Protein AF-A0A529PVU1-F1 (afdb_monomer_lite)

Structure (mmCIF, N/CA/C/O backbone):
data_AF-A0A529PVU1-F1
#
_entry.id   AF-A0A529PVU1-F1
#
loop_
_atom_site.group_PDB
_atom_site.id
_atom_site.type_symbol
_atom_site.label_atom_id
_atom_site.label_alt_id
_atom_site.label_comp_id
_atom_site.label_asym_id
_atom_site.label_entity_id
_atom_site.label_seq_id
_atom_site.pdbx_PDB_ins_code
_atom_site.Cartn_x
_atom_site.Cartn_y
_atom_site.Cartn_z
_atom_site.occupancy
_atom_site.B_iso_or_equiv
_atom_site.auth_seq_id
_atom_site.auth_comp_id
_atom_site.auth_asym_id
_atom_site.auth_atom_id
_atom_site.pdbx_PDB_model_num
ATOM 1 N N . SER A 1 1 ? -9.506 6.874 -1.841 1.00 63.25 1 SER A N 1
ATOM 2 C CA . SER A 1 1 ? -10.586 7.326 -0.934 1.00 63.25 1 SER A CA 1
ATOM 3 C C . SER A 1 1 ? -11.659 6.276 -0.673 1.00 63.25 1 SER A C 1
ATOM 5 O O . SER A 1 1 ? -12.206 6.282 0.420 1.00 63.25 1 SER A O 1
ATOM 7 N N . ASN A 1 2 ? -11.933 5.352 -1.605 1.00 86.88 2 ASN A N 1
ATOM 8 C CA . ASN A 1 2 ? -12.976 4.322 -1.445 1.00 86.88 2 ASN A CA 1
ATOM 9 C C . ASN A 1 2 ? -12.795 3.475 -0.173 1.00 86.88 2 ASN A C 1
ATOM 11 O O . ASN A 1 2 ? -13.756 3.289 0.564 1.00 86.88 2 ASN A O 1
ATOM 15 N N . ALA A 1 3 ? -11.559 3.073 0.151 1.00 87.88 3 ALA A N 1
ATOM 16 C CA . ALA A 1 3 ? -11.243 2.358 1.392 1.00 87.88 3 ALA A CA 1
ATOM 17 C C . ALA A 1 3 ? -11.670 3.134 2.658 1.00 87.88 3 ALA A C 1
ATOM 19 O O . ALA A 1 3 ? -12.431 2.608 3.466 1.00 87.88 3 ALA A O 1
ATOM 20 N N . LEU A 1 4 ? -11.278 4.410 2.787 1.00 88.25 4 LEU A N 1
ATOM 21 C CA . LEU A 1 4 ? -11.678 5.254 3.924 1.00 88.25 4 LEU A CA 1
ATOM 22 C C . LEU A 1 4 ? -13.197 5.458 4.000 1.00 88.25 4 LEU A C 1
ATOM 24 O O . LEU A 1 4 ? -13.772 5.368 5.083 1.00 88.25 4 LEU A O 1
ATOM 28 N N . ASN A 1 5 ? -13.848 5.695 2.857 1.00 89.38 5 ASN A N 1
ATOM 29 C CA . ASN A 1 5 ? -15.304 5.861 2.785 1.00 89.38 5 ASN A CA 1
ATOM 30 C C . ASN A 1 5 ? -16.061 4.571 3.140 1.00 89.38 5 ASN A C 1
ATOM 32 O O . ASN A 1 5 ? -17.196 4.641 3.595 1.00 89.38 5 ASN A O 1
ATOM 36 N N . SER A 1 6 ? -15.420 3.413 2.970 1.00 91.19 6 SER A N 1
ATOM 37 C CA . SER A 1 6 ? -15.960 2.094 3.322 1.00 91.19 6 SER A CA 1
ATOM 38 C C . SER A 1 6 ? -15.622 1.677 4.758 1.00 91.19 6 SER A C 1
ATOM 40 O O . SER A 1 6 ? -15.878 0.544 5.146 1.00 91.19 6 SER A O 1
ATOM 42 N N . GLY A 1 7 ? -15.016 2.566 5.555 1.00 92.38 7 GLY A N 1
ATOM 43 C CA . GLY A 1 7 ? -14.650 2.287 6.944 1.00 92.38 7 GLY A CA 1
ATOM 44 C C . GLY A 1 7 ? -13.334 1.526 7.131 1.00 92.38 7 GLY A C 1
ATOM 45 O O . GLY A 1 7 ? -12.988 1.211 8.267 1.00 92.38 7 GLY A O 1
ATOM 46 N N . ILE A 1 8 ? -12.563 1.272 6.068 1.00 93.88 8 ILE A N 1
ATOM 47 C CA . ILE A 1 8 ? -11.241 0.638 6.164 1.00 93.88 8 ILE A CA 1
ATOM 48 C C . ILE A 1 8 ? -10.234 1.678 6.666 1.00 93.88 8 ILE A C 1
ATOM 50 O O . ILE A 1 8 ? -9.985 2.691 6.010 1.00 93.88 8 ILE A O 1
ATOM 54 N N . ARG A 1 9 ? -9.668 1.428 7.852 1.00 94.06 9 ARG A N 1
ATOM 55 C CA . ARG A 1 9 ? -8.794 2.367 8.579 1.00 94.06 9 ARG A CA 1
ATOM 56 C C . ARG A 1 9 ? -7.315 2.000 8.592 1.00 94.06 9 ARG A C 1
ATOM 58 O O . ARG A 1 9 ? -6.499 2.831 8.974 1.00 94.06 9 ARG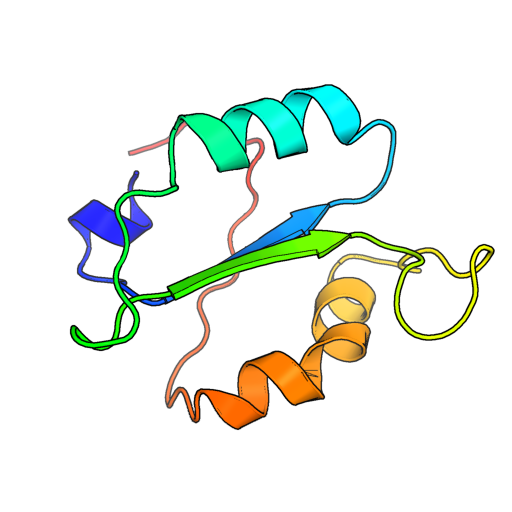 A O 1
ATOM 65 N N . ARG A 1 10 ? -6.975 0.787 8.165 1.00 94.81 10 ARG A N 1
ATOM 66 C CA . ARG A 1 10 ? -5.597 0.334 7.964 1.00 94.81 10 ARG A CA 1
ATOM 67 C C . ARG A 1 10 ? -5.357 0.206 6.472 1.00 94.81 10 ARG A C 1
ATOM 69 O O . ARG A 1 10 ? -6.098 -0.509 5.799 1.00 94.81 10 ARG A O 1
ATOM 76 N N . LEU A 1 11 ? -4.376 0.929 5.951 1.00 95.56 11 LEU A N 1
ATOM 77 C CA . LEU A 1 11 ? -4.052 0.941 4.531 1.00 95.56 11 LEU A CA 1
ATOM 78 C C . LEU A 1 11 ? -2.557 0.699 4.347 1.00 95.56 11 LEU A C 1
ATOM 80 O O . LEU A 1 11 ? -1.743 1.311 5.029 1.00 95.56 11 LEU A O 1
ATOM 84 N N . GLY A 1 12 ? -2.210 -0.149 3.384 1.00 95.00 12 GLY A N 1
ATOM 85 C CA . GLY A 1 12 ? -0.841 -0.340 2.918 1.00 95.00 12 GLY A CA 1
ATOM 86 C C . GLY A 1 12 ? -0.751 -0.019 1.432 1.00 95.00 12 GLY A C 1
ATOM 87 O O . GLY A 1 12 ? -1.639 -0.393 0.664 1.00 95.00 12 GLY A O 1
ATOM 88 N N . VAL A 1 13 ? 0.306 0.675 1.016 1.00 95.38 13 VAL A N 1
ATOM 89 C CA . VAL A 1 13 ? 0.579 0.964 -0.397 1.00 95.38 13 VAL A CA 1
ATOM 90 C C . VAL A 1 13 ? 1.941 0.404 -0.773 1.00 95.38 13 VAL A C 1
ATOM 92 O O . VAL A 1 13 ? 2.974 0.982 -0.433 1.00 95.38 13 VAL A O 1
ATOM 95 N N . ALA A 1 14 ? 1.931 -0.704 -1.515 1.00 94.00 14 ALA A N 1
ATOM 96 C CA . ALA A 1 14 ? 3.128 -1.243 -2.141 1.00 94.00 14 ALA A CA 1
ATOM 97 C C . ALA A 1 14 ? 3.563 -0.340 -3.303 1.00 94.00 14 ALA A C 1
ATOM 99 O O . ALA A 1 14 ? 2.776 -0.041 -4.203 1.00 94.00 14 ALA A O 1
ATOM 100 N N . THR A 1 15 ? 4.813 0.119 -3.279 1.00 91.88 15 THR A N 1
ATOM 101 C CA . THR A 1 15 ? 5.381 0.972 -4.331 1.00 91.88 15 THR A CA 1
ATOM 102 C C . THR A 1 15 ? 6.624 0.331 -4.923 1.00 91.88 15 THR A C 1
ATOM 104 O O . THR A 1 15 ? 7.402 -0.295 -4.214 1.00 91.88 15 THR A O 1
ATOM 107 N N . GLN A 1 16 ? 6.812 0.481 -6.233 1.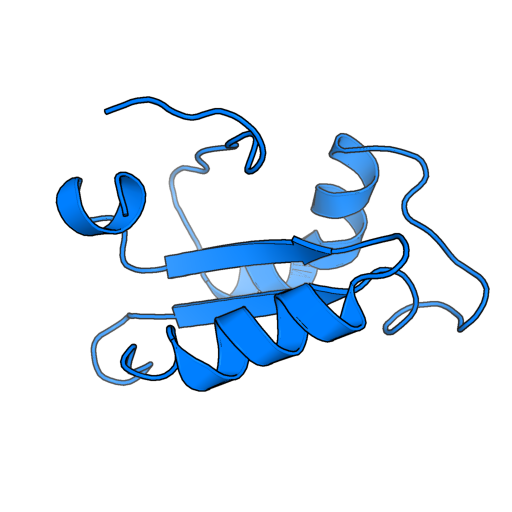00 85.50 16 GLN A N 1
ATOM 108 C CA . GLN A 1 16 ? 7.933 -0.120 -6.953 1.00 85.50 16 GLN A CA 1
ATOM 109 C C . GLN A 1 16 ? 8.667 0.952 -7.776 1.00 85.50 16 GLN A C 1
ATOM 111 O O . GLN A 1 16 ? 9.309 1.842 -7.220 1.00 85.50 16 GLN A O 1
ATOM 116 N N . TYR A 1 17 ? 8.575 0.912 -9.106 1.00 81.75 17 TYR A N 1
ATOM 117 C CA . TYR A 1 17 ? 9.346 1.784 -9.990 1.00 81.75 17 TYR A CA 1
ATOM 118 C C . TYR A 1 17 ? 8.964 3.267 -9.868 1.00 81.75 17 TYR A C 1
ATOM 120 O O . TYR A 1 17 ? 7.789 3.622 -9.845 1.00 81.75 17 TYR A O 1
ATOM 128 N N . LYS A 1 18 ? 9.978 4.149 -9.873 1.00 81.50 18 LYS A N 1
ATOM 129 C CA . LYS A 1 18 ? 9.833 5.621 -9.937 1.00 81.50 18 LYS A CA 1
ATOM 130 C C . LYS A 1 18 ? 8.853 6.202 -8.897 1.00 81.50 18 LYS A C 1
ATOM 132 O O . LYS A 1 18 ? 8.182 7.198 -9.155 1.00 81.50 18 LYS A O 1
ATOM 137 N N . ALA A 1 19 ? 8.811 5.623 -7.697 1.00 86.44 19 ALA A N 1
ATOM 138 C CA . ALA A 1 19 ? 7.811 5.946 -6.680 1.00 86.44 19 ALA A CA 1
ATOM 139 C C . ALA A 1 19 ? 7.999 7.300 -5.967 1.00 86.44 19 ALA A C 1
ATOM 141 O O . ALA A 1 19 ? 7.137 7.691 -5.192 1.00 86.44 19 ALA A O 1
ATOM 142 N N . HIS A 1 20 ? 9.082 8.050 -6.204 1.00 89.19 20 HIS A N 1
ATOM 143 C CA . HIS A 1 20 ? 9.416 9.252 -5.416 1.00 89.19 20 HIS A CA 1
ATOM 144 C C . HIS A 1 20 ? 8.291 10.295 -5.331 1.00 89.19 20 HIS A C 1
ATOM 146 O O . HIS A 1 20 ? 7.968 10.793 -4.252 1.00 89.19 20 HIS A O 1
ATOM 152 N N . SER A 1 21 ? 7.674 10.636 -6.466 1.00 93.50 21 SER A N 1
ATOM 153 C CA . SER A 1 21 ? 6.564 11.597 -6.501 1.00 93.50 21 SER A CA 1
ATOM 154 C C . SER A 1 21 ? 5.317 11.056 -5.800 1.00 93.50 21 SER A C 1
ATOM 156 O O . SER A 1 21 ? 4.654 11.809 -5.085 1.00 93.50 21 SER A O 1
ATOM 158 N N . LEU A 1 22 ? 5.033 9.759 -5.956 1.00 93.44 22 LEU A N 1
ATOM 159 C CA . LEU A 1 22 ? 3.932 9.073 -5.288 1.00 93.44 22 LEU A CA 1
ATOM 160 C C . LEU A 1 22 ? 4.147 9.041 -3.772 1.00 93.44 22 LEU A C 1
ATOM 162 O O . LEU A 1 22 ? 3.280 9.492 -3.035 1.00 93.44 22 LEU A O 1
ATOM 166 N N . ILE A 1 23 ? 5.316 8.609 -3.299 1.00 93.31 23 ILE A N 1
ATOM 167 C CA . ILE A 1 23 ? 5.673 8.583 -1.874 1.00 93.31 23 ILE A CA 1
ATOM 168 C C . ILE A 1 23 ? 5.524 9.982 -1.272 1.00 93.31 23 ILE A C 1
ATOM 170 O O . ILE A 1 23 ? 4.868 10.145 -0.246 1.00 93.31 23 ILE A O 1
ATOM 174 N N . ARG A 1 24 ? 6.041 11.016 -1.949 1.00 94.56 24 ARG A N 1
ATOM 175 C CA . ARG A 1 24 ? 5.871 12.410 -1.519 1.00 94.56 24 ARG A CA 1
ATOM 176 C C . ARG A 1 24 ? 4.398 12.816 -1.434 1.00 94.56 24 ARG A C 1
ATOM 178 O O . ARG A 1 24 ? 4.022 13.526 -0.502 1.00 94.56 24 ARG A O 1
ATOM 185 N N . HIS A 1 25 ? 3.577 12.421 -2.405 1.00 95.31 25 HIS A N 1
ATOM 186 C CA . HIS A 1 25 ? 2.141 12.693 -2.384 1.00 95.31 25 HIS A CA 1
ATOM 187 C C . HIS A 1 25 ? 1.464 12.001 -1.195 1.00 95.31 25 HIS A C 1
ATOM 189 O O . HIS A 1 25 ? 0.730 12.656 -0.458 1.00 95.31 25 HIS A O 1
ATOM 195 N N . LEU A 1 26 ? 1.759 10.722 -0.960 1.00 94.69 26 LEU A N 1
ATOM 196 C CA . LEU A 1 26 ? 1.198 9.949 0.147 1.00 94.69 26 LEU A CA 1
ATOM 197 C C . LEU A 1 26 ? 1.616 10.533 1.506 1.00 94.69 26 LEU A C 1
ATOM 199 O O . LEU A 1 26 ? 0.765 10.808 2.343 1.00 94.69 26 LEU A O 1
ATOM 203 N N . GLN A 1 27 ? 2.895 10.854 1.697 1.00 93.19 27 GLN A N 1
ATOM 204 C CA . GLN A 1 27 ? 3.399 11.458 2.938 1.00 93.19 27 GLN A CA 1
ATOM 205 C C . GLN A 1 27 ? 2.777 12.824 3.260 1.00 93.19 27 GLN A C 1
ATOM 207 O O . GLN A 1 27 ? 2.661 13.196 4.426 1.00 93.19 27 GLN A O 1
ATOM 212 N N . ARG A 1 28 ? 2.402 13.605 2.241 1.00 94.38 28 ARG A N 1
ATOM 213 C CA . ARG A 1 28 ? 1.787 14.927 2.437 1.00 94.38 28 ARG A CA 1
ATOM 214 C C . ARG A 1 28 ? 0.270 14.855 2.559 1.00 94.38 28 ARG A C 1
ATOM 216 O O . ARG A 1 28 ? -0.303 15.612 3.331 1.00 94.38 28 ARG A O 1
ATOM 223 N N . GLY A 1 29 ? -0.365 13.993 1.769 1.00 93.19 29 GLY A N 1
ATOM 224 C CA . GLY A 1 29 ? -1.817 13.919 1.640 1.00 93.19 29 GLY A CA 1
ATOM 225 C C . GLY A 1 29 ? -2.487 12.915 2.574 1.00 93.19 29 GLY A C 1
ATOM 226 O O . GLY A 1 29 ? -3.671 13.070 2.837 1.00 93.19 29 GLY A O 1
ATOM 227 N N . TRP A 1 30 ? -1.757 11.913 3.077 1.00 93.56 30 TRP A N 1
ATOM 228 C CA . TRP A 1 30 ? -2.303 10.773 3.831 1.00 93.56 30 TRP A CA 1
ATOM 229 C C . TRP A 1 30 ? -1.710 10.620 5.245 1.00 93.56 30 TRP A C 1
ATOM 231 O O . TRP A 1 30 ? -1.814 9.565 5.859 1.00 93.56 30 TRP A O 1
ATOM 241 N N . ASN A 1 31 ? -1.132 11.685 5.809 1.00 91.25 31 ASN A N 1
ATOM 242 C CA . ASN A 1 31 ? -0.501 11.688 7.143 1.00 91.25 31 ASN A CA 1
ATOM 243 C C . ASN A 1 31 ? -1.461 11.950 8.326 1.00 91.25 31 ASN A C 1
ATOM 245 O O . ASN A 1 31 ? -1.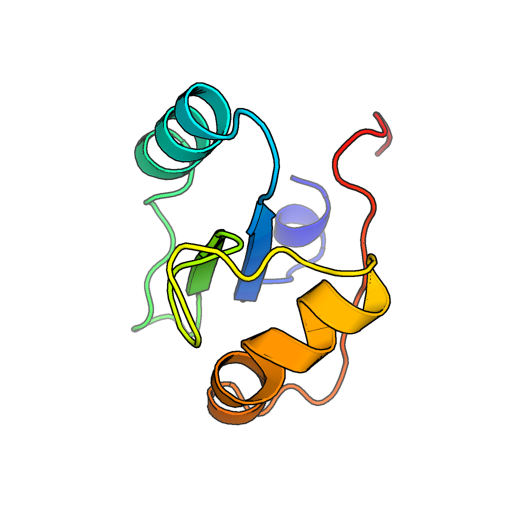023 12.193 9.454 1.00 91.25 31 ASN A O 1
ATOM 249 N N . PHE A 1 32 ? -2.769 11.950 8.076 1.00 92.44 32 PHE A N 1
ATOM 250 C CA . PHE A 1 32 ? -3.787 12.293 9.073 1.00 92.44 32 PHE A CA 1
ATOM 251 C C . PHE A 1 32 ? -4.293 11.087 9.880 1.00 92.44 32 PHE A C 1
ATOM 253 O O . PHE A 1 32 ? -5.038 11.281 10.840 1.00 92.44 32 PHE A O 1
ATOM 260 N N . LEU A 1 33 ? -3.899 9.865 9.506 1.00 92.19 33 LEU A N 1
ATOM 261 C CA . LEU A 1 33 ? -4.265 8.632 10.207 1.00 92.19 33 LEU A CA 1
ATOM 262 C C . LEU A 1 33 ? -3.421 8.472 11.481 1.00 92.19 33 LEU A C 1
ATOM 264 O O . LEU A 1 33 ? -2.249 8.855 11.522 1.00 92.19 33 LEU A O 1
ATOM 268 N N . ARG A 1 34 ? -4.049 7.974 12.550 1.00 91.50 34 ARG A N 1
ATOM 269 C CA . ARG A 1 34 ? -3.477 7.925 13.905 1.00 91.50 34 ARG A CA 1
ATOM 270 C C . ARG A 1 34 ? -3.483 6.491 14.462 1.00 91.50 34 ARG A C 1
ATOM 272 O O . ARG A 1 34 ? -4.577 5.950 14.664 1.00 91.50 34 ARG A O 1
ATOM 279 N N . PRO A 1 35 ? -2.316 5.899 14.789 1.00 90.19 35 PRO A N 1
ATOM 280 C CA . PRO A 1 35 ? -2.237 4.562 15.385 1.00 90.19 35 PRO A CA 1
ATOM 281 C C . PRO A 1 35 ? -3.056 4.406 16.670 1.00 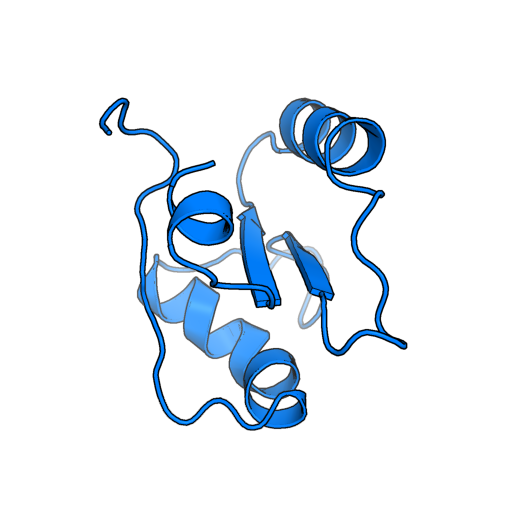90.19 35 PRO A C 1
ATOM 283 O O . PRO A 1 35 ? -3.659 3.359 16.893 1.00 90.19 35 PRO A O 1
ATOM 286 N N . GLU A 1 36 ? -3.171 5.464 17.478 1.00 91.88 36 GLU A N 1
ATOM 287 C CA . GLU A 1 36 ? -3.936 5.465 18.734 1.00 91.88 36 GLU A CA 1
ATOM 288 C C . GLU A 1 36 ? -5.442 5.259 18.508 1.00 91.88 36 GLU A C 1
ATOM 290 O O . GLU A 1 36 ? -6.167 4.848 19.410 1.00 91.88 36 GLU A O 1
ATOM 295 N N . ARG A 1 37 ? -5.922 5.542 17.291 1.00 92.25 37 ARG A N 1
ATOM 296 C CA . ARG A 1 37 ? -7.313 5.347 16.861 1.00 92.25 37 ARG A CA 1
ATOM 297 C C . ARG A 1 37 ? -7.512 4.046 16.088 1.00 92.25 37 ARG A C 1
ATOM 299 O O . ARG A 1 37 ? -8.555 3.869 15.461 1.00 92.25 37 ARG A O 1
ATOM 306 N N . ASN A 1 38 ? -6.530 3.146 16.136 1.00 90.25 38 ASN A N 1
ATOM 307 C CA . ASN A 1 38 ? -6.503 1.913 15.360 1.00 90.25 38 ASN A CA 1
ATOM 308 C C . ASN A 1 38 ? -6.483 2.154 13.836 1.00 90.25 38 ASN A C 1
ATOM 310 O O . ASN A 1 38 ? -7.018 1.360 13.061 1.00 90.25 38 ASN A O 1
ATOM 314 N N . GLU A 1 39 ? -5.882 3.268 13.409 1.00 94.81 39 GLU A N 1
ATOM 315 C CA . GLU A 1 39 ? -5.722 3.646 12.006 1.00 94.81 39 GLU A CA 1
ATOM 316 C C . GLU A 1 39 ? -4.244 3.553 11.602 1.00 94.81 39 GLU A C 1
ATOM 318 O O . GLU A 1 39 ? -3.364 3.918 12.380 1.00 94.81 39 GLU A O 1
ATOM 323 N N . SER A 1 40 ? -3.949 3.099 10.386 1.00 93.69 40 SER A N 1
ATOM 324 C CA . SER A 1 40 ? -2.575 3.053 9.873 1.00 93.69 40 SER A CA 1
ATOM 325 C C . SER A 1 40 ? -2.515 3.355 8.381 1.00 93.69 40 SER A C 1
ATOM 327 O O . SER A 1 40 ? -3.470 3.109 7.638 1.00 93.69 40 SER A O 1
ATOM 329 N N . PHE A 1 41 ? -1.386 3.921 7.958 1.00 95.38 41 PHE A N 1
ATOM 330 C CA . PHE A 1 41 ? -1.064 4.156 6.558 1.00 95.38 41 PHE A CA 1
ATOM 331 C C . PHE A 1 41 ? 0.411 3.861 6.319 1.00 95.38 41 PHE A C 1
ATOM 333 O O . PHE A 1 41 ? 1.275 4.678 6.643 1.00 95.38 41 PHE A O 1
ATOM 340 N N . ASP A 1 42 ? 0.683 2.703 5.735 1.00 94.06 42 ASP A N 1
ATOM 341 C CA . ASP A 1 42 ? 2.034 2.200 5.540 1.00 94.06 42 ASP A CA 1
ATOM 342 C C . ASP A 1 42 ? 2.431 2.310 4.070 1.00 94.06 42 ASP A C 1
ATOM 344 O O . ASP A 1 42 ? 1.728 1.853 3.166 1.00 94.06 42 ASP A O 1
ATOM 348 N N . ILE A 1 43 ? 3.576 2.940 3.815 1.00 93.38 43 ILE A N 1
ATOM 349 C CA . ILE A 1 43 ? 4.187 2.986 2.487 1.00 93.38 43 ILE A CA 1
ATOM 350 C C . ILE A 1 43 ? 5.222 1.867 2.445 1.00 93.38 43 ILE A C 1
ATOM 352 O O . ILE A 1 43 ? 6.170 1.880 3.226 1.00 93.38 43 ILE A O 1
ATOM 356 N N . LEU A 1 44 ? 5.036 0.917 1.531 1.00 92.06 44 LEU A N 1
ATOM 357 C CA . LEU A 1 44 ? 5.803 -0.323 1.443 1.00 92.06 44 LEU A CA 1
ATOM 358 C C . LEU A 1 44 ? 6.629 -0.314 0.145 1.00 92.06 44 LEU A C 1
ATOM 360 O O . LEU A 1 44 ? 6.146 -0.756 -0.899 1.00 92.06 44 LEU A O 1
ATOM 364 N N . PRO A 1 45 ? 7.826 0.296 0.130 1.00 88.50 45 PRO A N 1
ATOM 365 C CA . PRO A 1 45 ? 8.660 0.331 -1.063 1.00 88.50 45 PRO A CA 1
ATOM 366 C C . PRO A 1 45 ? 9.344 -1.017 -1.318 1.00 88.50 45 PRO A C 1
ATOM 368 O O . PRO A 1 45 ? 9.880 -1.645 -0.402 1.00 88.50 45 PRO A O 1
ATOM 371 N N . ALA A 1 46 ? 9.400 -1.416 -2.588 1.00 79.50 46 ALA A N 1
ATOM 372 C CA . ALA A 1 46 ? 10.321 -2.440 -3.059 1.00 79.50 46 ALA A CA 1
ATOM 373 C C . ALA A 1 46 ? 11.757 -2.013 -2.704 1.00 79.50 46 ALA A C 1
ATOM 375 O O . ALA A 1 46 ? 12.093 -0.840 -2.857 1.00 79.50 46 ALA A O 1
ATOM 376 N N . SER A 1 47 ? 12.592 -2.956 -2.261 1.00 64.25 47 SER A N 1
ATOM 377 C CA . SER A 1 47 ? 14.024 -2.788 -1.945 1.00 64.25 47 SER A CA 1
ATOM 378 C C . SER A 1 47 ? 14.459 -2.353 -0.535 1.00 64.25 47 SER A C 1
ATOM 380 O O . SER A 1 47 ? 15.665 -2.223 -0.330 1.00 64.25 47 SER A O 1
ATOM 382 N N . GLN A 1 48 ? 13.585 -2.137 0.459 1.00 56.44 48 GLN A N 1
ATOM 383 C CA . GLN A 1 48 ? 14.076 -1.675 1.780 1.00 56.44 48 GLN A CA 1
ATOM 384 C C . GLN A 1 48 ? 14.309 -2.757 2.841 1.00 56.44 48 GLN A C 1
ATOM 386 O O . GLN A 1 48 ? 14.903 -2.447 3.870 1.00 56.44 48 GLN A O 1
ATOM 391 N N . ARG A 1 49 ? 13.877 -4.009 2.632 1.00 55.81 49 ARG A N 1
ATOM 392 C CA . ARG A 1 49 ? 13.896 -5.016 3.714 1.00 55.81 49 ARG A CA 1
ATOM 393 C C . ARG A 1 49 ? 14.850 -6.193 3.532 1.00 55.81 49 ARG A C 1
ATOM 395 O O . ARG A 1 49 ? 15.341 -6.694 4.536 1.00 55.81 49 ARG A O 1
ATOM 402 N N . VAL A 1 50 ? 15.142 -6.614 2.301 1.00 53.62 50 VAL A N 1
ATOM 403 C CA . VAL A 1 50 ? 15.957 -7.824 2.055 1.00 53.62 50 VAL A CA 1
ATOM 404 C C . VAL A 1 50 ? 17.272 -7.509 1.326 1.00 53.62 50 VAL A C 1
ATOM 406 O O . VAL A 1 50 ? 18.309 -8.073 1.660 1.00 53.62 50 VAL A O 1
ATOM 409 N N . SER A 1 51 ? 17.263 -6.564 0.379 1.00 57.09 51 SER A N 1
ATOM 410 C CA . SER A 1 51 ? 18.448 -6.048 -0.324 1.00 57.09 51 SER A CA 1
ATOM 411 C C . SER A 1 51 ? 18.066 -4.803 -1.138 1.00 57.09 51 SER A C 1
ATOM 413 O O . SER A 1 51 ? 16.962 -4.758 -1.683 1.00 57.09 51 SER A O 1
ATOM 415 N N . GLU A 1 52 ? 18.984 -3.840 -1.311 1.00 60.09 52 GLU A N 1
ATOM 416 C CA . GLU A 1 52 ? 18.808 -2.687 -2.221 1.00 60.09 52 GLU A CA 1
ATOM 417 C C . GLU A 1 52 ? 18.522 -3.105 -3.678 1.00 60.09 52 GLU A C 1
ATOM 419 O O . GLU A 1 52 ? 18.005 -2.317 -4.468 1.00 60.09 52 GLU A O 1
ATOM 424 N N . THR A 1 53 ? 18.839 -4.350 -4.045 1.00 62.84 53 THR A N 1
ATOM 425 C CA . THR A 1 53 ? 18.631 -4.897 -5.393 1.00 62.84 53 THR A CA 1
ATOM 426 C C . THR A 1 53 ? 17.375 -5.749 -5.543 1.00 62.84 53 THR A C 1
ATOM 428 O O . THR A 1 53 ? 17.053 -6.134 -6.669 1.00 62.84 53 THR A O 1
ATOM 431 N N . GLN A 1 54 ? 16.657 -6.056 -4.457 1.00 71.81 54 GLN A N 1
ATOM 432 C CA . GLN A 1 54 ? 15.510 -6.958 -4.528 1.00 71.81 54 GLN A CA 1
ATOM 433 C C . GLN A 1 54 ? 14.218 -6.176 -4.775 1.00 71.81 54 GLN A C 1
ATOM 435 O O . GLN A 1 54 ? 13.712 -5.448 -3.919 1.00 71.81 54 GLN A O 1
ATOM 440 N N . TRP A 1 55 ? 13.707 -6.318 -5.994 1.00 83.19 55 TRP A N 1
ATOM 441 C CA . TRP A 1 55 ? 12.417 -5.790 -6.421 1.00 83.19 55 TRP A CA 1
ATOM 442 C C . TRP A 1 55 ? 11.303 -6.784 -6.084 1.00 83.19 55 TRP A C 1
ATOM 444 O O . TRP A 1 55 ? 11.574 -7.951 -5.814 1.00 83.19 55 TRP A O 1
ATOM 454 N N . TYR A 1 56 ? 10.049 -6.333 -6.141 1.00 88.31 56 TYR A N 1
ATOM 455 C CA . TYR A 1 56 ? 8.925 -7.264 -6.174 1.00 88.31 56 TYR A CA 1
ATOM 456 C C . TYR A 1 56 ? 8.931 -8.018 -7.507 1.00 88.31 56 TYR A C 1
ATOM 458 O O . TYR A 1 56 ? 8.920 -7.394 -8.572 1.00 88.31 56 TYR A O 1
ATOM 466 N N . GLU A 1 57 ? 8.930 -9.347 -7.448 1.00 89.44 57 GLU A N 1
ATOM 467 C CA . GLU A 1 57 ? 8.832 -10.237 -8.614 1.00 89.44 57 GLU A CA 1
ATOM 468 C C . GLU A 1 57 ? 7.426 -10.213 -9.238 1.00 89.44 57 GLU A C 1
ATOM 470 O O . GLU A 1 57 ? 7.234 -10.575 -10.398 1.00 89.44 57 GLU A O 1
ATOM 475 N N . GLY A 1 58 ? 6.434 -9.731 -8.487 1.00 89.62 58 GLY A N 1
ATOM 476 C CA . GLY A 1 58 ? 5.059 -9.540 -8.928 1.00 89.62 58 GLY A CA 1
ATOM 477 C C . GLY A 1 58 ? 4.180 -8.945 -7.828 1.00 89.62 58 GLY A C 1
ATOM 478 O O . GLY A 1 58 ? 4.642 -8.641 -6.731 1.00 89.62 58 GLY A O 1
ATOM 479 N N . THR A 1 59 ? 2.883 -8.797 -8.101 1.00 91.75 59 THR A N 1
ATOM 480 C CA . THR A 1 59 ? 1.919 -8.240 -7.132 1.00 91.75 59 THR A CA 1
ATOM 481 C C . THR A 1 59 ? 1.725 -9.135 -5.909 1.00 91.75 59 THR A C 1
ATOM 483 O O . THR A 1 59 ? 1.624 -8.628 -4.797 1.00 91.75 59 THR A O 1
ATOM 486 N N . ALA A 1 60 ? 1.714 -10.458 -6.093 1.00 93.56 60 ALA A N 1
ATOM 487 C CA . ALA A 1 60 ? 1.653 -11.411 -4.986 1.00 93.56 60 ALA A CA 1
ATOM 488 C C . ALA A 1 60 ? 2.942 -11.397 -4.149 1.00 93.56 60 ALA A C 1
ATOM 490 O O . ALA A 1 60 ? 2.877 -11.423 -2.923 1.00 93.56 60 ALA A O 1
ATOM 491 N N . ASP A 1 61 ? 4.101 -11.280 -4.802 1.00 92.06 61 ASP A N 1
ATOM 492 C CA . ASP A 1 61 ? 5.390 -11.159 -4.118 1.00 92.06 61 ASP A CA 1
ATOM 493 C C . ASP A 1 61 ? 5.484 -9.852 -3.312 1.00 92.06 61 ASP A C 1
ATOM 495 O O . ASP A 1 61 ? 5.969 -9.848 -2.185 1.00 92.06 61 ASP A O 1
ATOM 499 N N . ALA A 1 62 ? 4.898 -8.757 -3.809 1.00 92.19 62 ALA A N 1
ATOM 500 C CA . ALA A 1 62 ? 4.778 -7.516 -3.044 1.00 92.19 62 ALA A CA 1
ATOM 501 C C . ALA A 1 62 ? 4.000 -7.693 -1.731 1.00 92.19 62 ALA A C 1
ATOM 503 O O . ALA A 1 62 ? 4.336 -7.066 -0.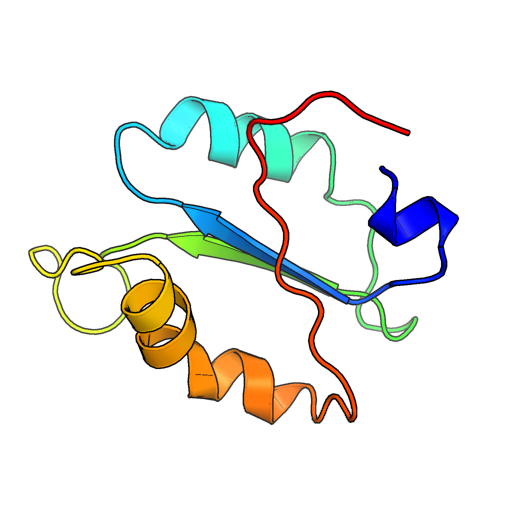728 1.00 92.19 62 ALA A O 1
ATOM 504 N N . VAL A 1 63 ? 2.974 -8.547 -1.710 1.00 93.38 63 VAL A N 1
ATOM 505 C CA . VAL A 1 63 ? 2.256 -8.886 -0.472 1.00 93.38 63 VAL A CA 1
ATOM 506 C C . VAL A 1 63 ? 3.119 -9.789 0.411 1.00 93.38 63 VAL A C 1
ATOM 508 O O . VAL A 1 63 ? 3.264 -9.515 1.600 1.00 93.38 63 VAL A O 1
ATOM 511 N N . TYR A 1 64 ? 3.734 -10.821 -0.172 1.00 92.12 64 TYR A N 1
ATOM 512 C CA . TYR A 1 64 ? 4.564 -11.790 0.547 1.00 92.12 64 TYR A CA 1
ATOM 513 C C . TYR A 1 64 ? 5.757 -11.140 1.262 1.00 92.12 64 TYR A C 1
ATOM 515 O O . TYR A 1 64 ? 5.958 -11.368 2.452 1.00 92.12 64 TYR A O 1
ATOM 523 N N . GLN A 1 65 ? 6.501 -10.262 0.583 1.00 90.50 65 GLN A N 1
ATOM 524 C CA . GLN A 1 65 ? 7.651 -9.560 1.166 1.00 90.50 65 GLN A CA 1
ATOM 525 C C . GLN A 1 65 ? 7.288 -8.633 2.344 1.00 90.50 65 GLN A C 1
ATOM 527 O O . GLN A 1 65 ? 8.184 -8.199 3.066 1.00 90.50 65 GLN A O 1
ATOM 532 N N . ASN A 1 66 ? 6.004 -8.309 2.542 1.00 92.00 66 ASN A N 1
ATOM 533 C CA . ASN A 1 66 ? 5.516 -7.450 3.626 1.00 92.00 66 ASN A CA 1
ATOM 534 C C . ASN A 1 66 ? 4.595 -8.193 4.614 1.00 92.00 66 ASN A C 1
ATOM 536 O O . ASN A 1 66 ? 3.859 -7.551 5.370 1.00 92.00 66 ASN A O 1
ATOM 540 N N . ILE A 1 67 ? 4.599 -9.532 4.603 1.00 92.62 67 ILE A N 1
ATOM 541 C CA . ILE A 1 67 ? 3.688 -10.340 5.423 1.00 92.62 67 ILE A CA 1
ATOM 542 C C . ILE A 1 67 ? 3.854 -10.076 6.923 1.00 92.62 67 ILE A C 1
ATOM 544 O O . ILE A 1 67 ? 2.865 -10.021 7.641 1.00 92.62 67 ILE A O 1
ATOM 548 N N . ASP A 1 68 ? 5.069 -9.796 7.384 1.00 92.06 68 ASP A N 1
ATOM 549 C CA . ASP A 1 68 ? 5.367 -9.516 8.789 1.00 92.06 68 ASP A CA 1
ATOM 550 C C . ASP A 1 68 ? 4.707 -8.215 9.291 1.00 92.06 68 ASP A C 1
ATOM 552 O O . ASP A 1 68 ? 4.234 -8.149 10.425 1.00 92.06 68 ASP A O 1
ATOM 556 N N . ILE A 1 69 ? 4.600 -7.191 8.434 1.00 92.00 69 ILE A N 1
ATOM 557 C CA . ILE A 1 69 ? 3.869 -5.947 8.741 1.00 92.00 69 ILE A CA 1
ATOM 558 C C . ILE A 1 69 ? 2.372 -6.230 8.829 1.00 92.00 69 ILE A C 1
ATOM 560 O O . ILE A 1 69 ? 1.683 -5.733 9.718 1.00 92.00 69 ILE A O 1
ATOM 564 N N . ILE A 1 70 ? 1.864 -7.019 7.883 1.00 93.19 70 ILE A N 1
ATOM 565 C CA . ILE A 1 70 ? 0.447 -7.364 7.797 1.00 93.19 70 ILE A CA 1
ATOM 566 C C . ILE A 1 70 ? 0.032 -8.175 9.028 1.00 93.19 70 ILE A C 1
ATOM 568 O O . ILE A 1 70 ? -0.967 -7.847 9.668 1.00 93.19 70 ILE A O 1
ATOM 572 N N . GLU A 1 71 ? 0.806 -9.199 9.386 1.00 94.12 71 GLU A N 1
ATOM 573 C CA . GLU A 1 71 ? 0.555 -10.059 10.545 1.00 94.12 71 GLU A CA 1
ATOM 574 C C . GLU A 1 71 ? 0.602 -9.277 11.859 1.00 94.12 71 GLU A C 1
ATOM 576 O O . GLU A 1 71 ? -0.227 -9.517 12.738 1.00 94.12 71 GLU A O 1
ATOM 581 N N . ALA A 1 72 ? 1.481 -8.274 11.975 1.00 93.50 72 ALA A N 1
ATOM 582 C CA . ALA A 1 72 ? 1.531 -7.395 13.143 1.00 93.50 72 ALA A CA 1
ATOM 583 C C . ALA A 1 72 ? 0.223 -6.608 13.375 1.00 93.50 72 ALA A C 1
ATOM 585 O O . ALA A 1 72 ? -0.067 -6.220 14.508 1.00 93.50 72 ALA A O 1
ATOM 586 N N . TYR A 1 73 ? -0.591 -6.392 12.334 1.00 93.00 73 TYR A N 1
ATOM 587 C CA . TYR A 1 73 ? -1.916 -5.778 12.466 1.00 93.00 73 TYR A CA 1
ATOM 588 C C . TYR A 1 73 ? -3.043 -6.765 12.794 1.00 93.00 73 TYR A C 1
ATOM 590 O O . TYR A 1 73 ? -4.138 -6.310 13.136 1.00 93.00 73 TYR A O 1
ATOM 598 N N . GLY A 1 74 ? -2.803 -8.075 12.675 1.00 93.56 74 GLY A N 1
ATOM 599 C CA . GLY A 1 74 ? -3.789 -9.135 12.901 1.00 93.56 74 GLY A CA 1
ATOM 600 C C . GLY A 1 74 ? -5.139 -8.947 12.185 1.00 93.56 74 GLY A C 1
ATOM 601 O O . GLY A 1 74 ? -6.172 -9.070 12.848 1.00 93.56 74 GLY A O 1
ATOM 602 N N . PRO A 1 75 ? -5.191 -8.594 10.882 1.00 93.81 75 PRO A N 1
ATOM 603 C CA . PRO A 1 75 ? -6.460 -8.407 10.186 1.00 93.81 75 PRO A CA 1
ATOM 604 C C . PRO A 1 75 ? -7.174 -9.748 9.951 1.00 93.81 75 PRO A C 1
ATOM 606 O O . PRO A 1 75 ? -6.556 -10.722 9.536 1.00 93.81 75 PRO A O 1
ATOM 609 N N . GLU A 1 76 ? -8.494 -9.782 10.144 1.00 95.44 76 GLU A N 1
ATOM 610 C CA . GLU A 1 76 ? -9.324 -10.953 9.801 1.00 95.44 76 GLU A CA 1
ATOM 611 C C . GLU A 1 76 ? -9.530 -11.082 8.282 1.00 95.44 76 GLU A C 1
ATOM 613 O O . GLU A 1 76 ? -9.583 -12.183 7.739 1.00 95.44 76 GLU A O 1
ATOM 618 N N . TYR A 1 77 ? -9.599 -9.944 7.582 1.00 95.44 77 TYR A N 1
ATOM 619 C CA . TYR A 1 77 ? -9.821 -9.872 6.139 1.00 95.44 77 TYR A CA 1
ATOM 620 C C . TYR A 1 77 ? -8.815 -8.941 5.469 1.00 95.44 77 TYR A C 1
ATOM 622 O O . TYR A 1 77 ? -8.443 -7.901 6.017 1.00 95.44 77 TYR A O 1
ATOM 630 N N . MET A 1 78 ? -8.440 -9.281 4.235 1.00 95.25 78 MET A N 1
ATOM 631 C CA . MET A 1 78 ? -7.574 -8.471 3.384 1.00 95.25 78 MET A CA 1
ATOM 632 C C . MET A 1 78 ? -8.291 -8.112 2.083 1.00 95.25 78 MET A C 1
ATOM 634 O O . MET A 1 78 ? -8.869 -8.971 1.422 1.00 95.25 78 MET A O 1
ATOM 638 N N . VAL A 1 79 ? -8.225 -6.835 1.703 1.00 96.12 79 VAL A N 1
ATOM 639 C CA . VAL A 1 79 ? -8.782 -6.323 0.445 1.00 96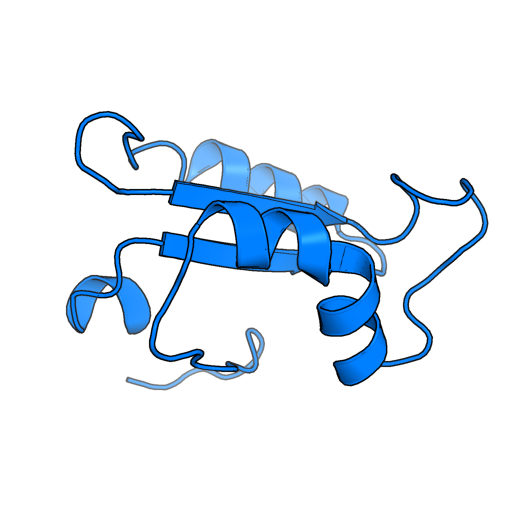.12 79 VAL A CA 1
ATOM 640 C C . VAL A 1 79 ? -7.630 -5.852 -0.438 1.00 96.12 79 VAL A C 1
ATOM 642 O O . VAL A 1 79 ? -6.951 -4.882 -0.108 1.00 96.12 79 VAL A O 1
ATOM 645 N N . ILE A 1 80 ? -7.418 -6.534 -1.565 1.00 95.88 80 ILE A N 1
ATOM 646 C CA . ILE A 1 80 ? -6.389 -6.180 -2.550 1.00 95.88 80 ILE A CA 1
ATOM 647 C C . ILE A 1 80 ? -7.000 -5.256 -3.603 1.00 95.88 80 ILE A C 1
ATOM 649 O O . ILE A 1 80 ? -7.982 -5.612 -4.252 1.00 95.88 80 ILE A O 1
ATOM 653 N N . LEU A 1 81 ? -6.414 -4.069 -3.778 1.00 95.12 81 LEU A N 1
ATOM 654 C CA . LEU A 1 81 ? -6.886 -3.054 -4.720 1.00 95.12 81 LEU A CA 1
ATOM 655 C C . LEU A 1 81 ? -5.782 -2.674 -5.708 1.00 95.12 81 LEU A C 1
ATOM 657 O O . LEU A 1 81 ? -4.643 -2.433 -5.314 1.00 95.12 81 LEU A O 1
ATOM 661 N N . ALA A 1 82 ? -6.151 -2.540 -6.981 1.00 93.75 82 ALA A N 1
ATOM 662 C CA . ALA A 1 82 ? -5.319 -1.875 -7.978 1.00 93.75 82 ALA A CA 1
ATOM 663 C C . ALA A 1 82 ? -5.429 -0.348 -7.796 1.00 93.75 82 ALA A C 1
ATOM 665 O O . ALA A 1 82 ? -6.533 0.203 -7.759 1.00 93.75 82 ALA A O 1
ATOM 666 N N . GLY A 1 83 ? -4.291 0.327 -7.618 1.00 89.81 83 GLY A N 1
ATOM 667 C CA . GLY A 1 83 ? -4.218 1.761 -7.299 1.00 89.81 83 GLY A CA 1
ATOM 668 C C . GLY A 1 83 ? -4.252 2.702 -8.509 1.00 89.81 83 GLY A C 1
ATOM 669 O O . GLY A 1 83 ? -4.209 3.917 -8.335 1.00 89.81 83 GLY A O 1
ATOM 670 N N . ASP A 1 84 ? -4.306 2.157 -9.720 1.00 91.62 84 ASP A N 1
ATOM 671 C CA . ASP A 1 84 ? -4.222 2.856 -11.005 1.00 91.62 84 ASP A CA 1
ATOM 672 C C . ASP A 1 84 ? -5.577 3.001 -11.720 1.00 91.62 84 ASP A C 1
ATOM 674 O O . ASP A 1 84 ? -5.672 3.666 -12.752 1.00 91.62 84 ASP A O 1
ATOM 678 N N . HIS A 1 85 ? -6.650 2.445 -11.153 1.00 92.38 85 HIS A N 1
ATOM 679 C CA . HIS A 1 85 ? -8.008 2.579 -11.680 1.00 92.38 85 HIS A CA 1
ATOM 680 C C . HIS A 1 85 ? -8.782 3.734 -11.031 1.00 92.38 85 HIS A C 1
ATOM 682 O O . HIS A 1 85 ? -8.735 3.944 -9.818 1.00 92.38 85 HIS A O 1
ATOM 688 N N . ILE A 1 86 ? -9.580 4.442 -11.837 1.00 89.06 86 ILE A N 1
ATOM 689 C CA . ILE A 1 86 ? -10.500 5.485 -11.368 1.00 89.06 86 ILE A CA 1
ATOM 690 C C . ILE A 1 86 ? -11.914 4.902 -11.313 1.00 89.06 86 ILE A C 1
ATOM 692 O O . ILE A 1 86 ? -12.530 4.653 -12.346 1.00 89.06 86 ILE A O 1
ATOM 696 N N . TYR A 1 87 ? -12.431 4.703 -10.103 1.00 89.62 87 TYR A N 1
ATOM 697 C CA . TYR A 1 87 ? -13.789 4.220 -9.840 1.00 89.62 87 TYR A CA 1
ATOM 698 C C . TYR A 1 87 ? -14.303 4.769 -8.502 1.00 89.62 87 TYR A C 1
ATOM 700 O O . TYR A 1 87 ? -13.531 5.310 -7.700 1.00 89.62 87 TYR A O 1
ATOM 708 N N . LYS A 1 88 ? -15.606 4.633 -8.258 1.00 71.06 88 LYS A N 1
ATOM 709 C CA . LYS A 1 88 ? -16.245 4.931 -6.973 1.00 71.06 88 LYS A CA 1
ATOM 710 C C . LYS A 1 88 ? -16.954 3.697 -6.457 1.00 71.06 88 LYS A C 1
ATOM 712 O O . LYS A 1 88 ? -17.607 3.039 -7.293 1.00 71.06 88 LYS A O 1
#

Sequence (88 aa):
SNALNSGIRRLGVATQYKAHSLIRHLQRGWNFLRPERNESFDILPASQRVSETQWYEGTADAVYQNIDIIEAYGPEYMVILAGDHIYK

Radius of gyration: 13.32 Å; chains: 1; bounding box: 35×27×30 Å

Secondary structure (DSSP, 8-state):
-HHHHTT--EEEEEE-TTTHHHHHHHHHHSTT--GGGT-EEEEEETTSSS-TT---SSHHHHHHTTHHHHHHT--S------TT----

Foldseek 3Di:
DVCVVVVNQEDEDEDEPPCPVVVVCCVVPVVPRDVVVVGYYYYQYAADPPHVPGGQPDPVSSCVVCVVVVVVSVDPDDDDDDPPDDDD

pLDDT: mean 88.4, std 10.29, range [53.62, 96.12]